Protein AF-A0A151R489-F1 (afdb_monomer)

Secondary structure (DSSP, 8-state):
-PPPEEEPS--EEEEEEEEEEEEE-SSSS--EEEEEEEEEEEEEEEEEETT--EEEEEEEEES--TTS-TT-HHHHHHT--TTTS-EEEEPPTT-EEE---

Foldseek 3Di:
DDWDKDWDPDKAWDDAFWKKKWDADPDPDGDTDIDIAGRKIKIWTWIATPVRDIDTWIKMKRQFQQPPDQPDPCCVVVVHGGRPGIDMDIDDPPMDMDDDD

Nearest PDB structures (foldseek):
  8sy3-assembly1_B  TM=8.499E-01  e=2.492E-07  Arachis hypogaea
  8sy2-assembly1_B  TM=8.465E-01  e=2.927E-07  Arachis hypogaea
  8sy2-assembly1_A  TM=8.536E-01  e=3.628E-07  Arachis hypogaea
  8sy3-assembly1_A  TM=8.586E-01  e=4.496E-07  Arachis hypogaea

Sequence (101 aa):
MSTKFLVKNGVKKLAEDKIIVCHPMNYPYVVFFCHEVLNTTAHFMPLEGEDGTRVKAVAVCHKDTSEWNPKHIFFQMLKIKPGTTPVCHMFPEGHLLWFAK

Mean predicted aligned error: 4.05 Å

Radius of gyration: 15.26 Å; Cα contacts (8 Å, |Δi|>4): 198; chains: 1; bounding box: 36×31×35 Å

Solvent-accessible surface area (backbone atoms only — not comparable to full-atom values): 5998 Å² total; per-residue (Å²): 136,82,88,56,69,44,82,47,86,76,62,40,81,72,41,62,38,57,36,36,43,27,41,68,48,100,55,102,55,100,44,67,56,68,48,80,41,62,52,23,33,34,27,41,36,36,30,36,31,87,88,66,52,73,46,86,44,41,36,38,33,34,58,59,34,56,90,46,66,77,83,39,67,66,33,68,76,69,72,51,59,57,50,72,57,62,52,70,46,73,59,62,89,84,47,46,81,48,64,81,131

Organism: Cajanus cajan (NCBI:txid3821)

pLDDT: mean 93.0, std 5.11, range [59.62, 96.38]

InterPro domains:
  IPR004873 BURP domain [PF03181] (4-99)
  IPR004873 BURP domain [PS51277] (1-101)
  IPR004873 BURP domain [SM01045] (1-101)
  IPR044816 BURP domain-containing protein [PTHR31236] (7-99)

Structure (mmCIF, N/CA/C/O backbone):
data_AF-A0A151R489-F1
#
_entry.id   AF-A0A151R489-F1
#
loop_
_atom_site.group_PDB
_atom_site.id
_atom_site.type_symbol
_atom_site.label_atom_id
_atom_site.label_alt_id
_atom_site.label_comp_id
_atom_site.label_asym_id
_atom_site.label_entity_id
_atom_site.label_seq_id
_atom_site.pdbx_PDB_ins_code
_atom_site.Cartn_x
_atom_site.Cartn_y
_atom_site.Cartn_z
_atom_site.occupancy
_atom_site.B_iso_or_equiv
_atom_site.auth_seq_id
_atom_site.auth_comp_id
_atom_site.auth_asym_id
_atom_site.auth_atom_id
_atom_site.pdbx_PDB_model_num
ATOM 1 N N . MET A 1 1 ? -23.460 13.288 0.076 1.00 59.62 1 MET A N 1
ATOM 2 C CA . MET A 1 1 ? -22.456 13.562 1.129 1.00 59.62 1 MET A CA 1
ATOM 3 C C . MET A 1 1 ? -21.534 12.358 1.206 1.00 59.62 1 MET A C 1
ATOM 5 O O . MET A 1 1 ? -22.044 11.249 1.181 1.00 59.62 1 MET A O 1
ATOM 9 N N . SER A 1 2 ? -20.214 12.549 1.219 1.00 77.94 2 SER A N 1
ATOM 10 C CA . SER A 1 2 ? -19.253 11.455 1.418 1.00 77.94 2 SER A CA 1
ATOM 11 C C . SER A 1 2 ? -19.012 11.250 2.913 1.00 77.94 2 SER A C 1
ATOM 13 O O . SER A 1 2 ? -18.645 12.210 3.593 1.00 77.94 2 SER A O 1
ATOM 15 N N . THR A 1 3 ? -19.189 10.030 3.418 1.00 83.69 3 THR A N 1
ATOM 16 C CA . THR A 1 3 ? -18.833 9.681 4.802 1.00 83.69 3 THR A CA 1
ATOM 17 C C . THR A 1 3 ? -17.327 9.838 4.996 1.00 83.69 3 THR A C 1
ATOM 19 O O . THR A 1 3 ? -16.539 9.294 4.219 1.00 83.69 3 THR A O 1
ATOM 22 N N . LYS A 1 4 ? -16.912 10.601 6.012 1.00 90.50 4 LYS A N 1
ATOM 23 C CA . LYS A 1 4 ? -15.498 10.733 6.375 1.00 90.50 4 LYS A CA 1
ATOM 24 C C . LYS A 1 4 ? -15.097 9.587 7.292 1.00 90.50 4 LYS A C 1
ATOM 26 O O . LYS A 1 4 ? -15.832 9.250 8.215 1.00 90.50 4 LYS A O 1
ATOM 31 N N . PHE A 1 5 ? -13.912 9.037 7.054 1.00 93.44 5 PHE A N 1
ATOM 32 C CA . PHE A 1 5 ? -13.309 8.001 7.883 1.00 93.44 5 PHE A CA 1
ATOM 33 C C . PHE A 1 5 ? -12.016 8.516 8.502 1.00 93.44 5 PHE A C 1
ATOM 35 O O . PHE A 1 5 ? -11.235 9.205 7.843 1.00 93.44 5 PHE A O 1
ATOM 42 N N . LEU A 1 6 ? -11.776 8.147 9.757 1.00 94.44 6 LEU A N 1
ATOM 43 C CA . LEU A 1 6 ? -10.538 8.443 10.468 1.00 94.44 6 LEU A CA 1
ATOM 44 C C . LEU A 1 6 ? -9.788 7.153 10.779 1.00 94.44 6 LEU A C 1
ATOM 46 O O . LEU A 1 6 ? -10.392 6.144 11.148 1.00 94.44 6 LEU A O 1
ATOM 50 N N . VAL A 1 7 ? -8.461 7.210 10.675 1.00 94.44 7 VAL A N 1
ATOM 51 C CA . VAL A 1 7 ? -7.584 6.136 11.149 1.00 94.44 7 VAL A CA 1
ATOM 52 C C . VAL A 1 7 ? -7.636 6.101 12.671 1.00 94.44 7 VAL A C 1
ATOM 54 O O . VAL A 1 7 ? -7.458 7.123 13.333 1.00 94.44 7 VAL A O 1
ATOM 57 N N . LYS A 1 8 ? -7.888 4.920 13.230 1.00 95.44 8 LYS A N 1
ATOM 58 C CA . LYS A 1 8 ? -7.920 4.697 14.677 1.00 95.44 8 LYS A CA 1
ATOM 59 C C . LYS A 1 8 ? -6.648 4.015 15.162 1.00 95.44 8 LYS A C 1
ATOM 61 O O . LYS A 1 8 ? -5.834 3.516 14.386 1.00 95.44 8 LYS A O 1
ATOM 66 N N . ASN A 1 9 ? -6.493 3.989 16.482 1.00 94.19 9 ASN A N 1
ATOM 67 C CA . ASN A 1 9 ? -5.409 3.265 17.136 1.00 94.19 9 ASN A CA 1
ATOM 68 C C . ASN A 1 9 ? -5.433 1.776 16.759 1.00 94.19 9 ASN A C 1
ATOM 70 O O . ASN A 1 9 ? -6.490 1.203 16.495 1.00 94.19 9 ASN A O 1
ATOM 74 N N . GLY A 1 10 ? -4.261 1.139 16.788 1.00 93.56 10 GLY A N 1
ATOM 75 C CA . GLY A 1 10 ? -4.120 -0.282 16.461 1.00 93.56 10 GLY A CA 1
ATOM 76 C C . GLY A 1 10 ? -3.679 -0.565 15.026 1.00 93.56 10 GLY A C 1
ATOM 77 O O . GLY A 1 10 ? -3.875 -1.685 14.554 1.00 93.56 10 GLY A O 1
ATOM 78 N N . VAL A 1 11 ? -3.067 0.413 14.350 1.00 95.69 11 VAL A N 1
ATOM 79 C CA . VAL A 1 11 ? -2.303 0.174 13.119 1.00 95.69 11 VAL A CA 1
ATOM 80 C C . VAL A 1 11 ? -1.195 -0.838 13.410 1.00 95.69 11 VAL A C 1
ATOM 82 O O . VAL A 1 11 ? -0.470 -0.704 14.397 1.00 95.69 11 VAL A O 1
ATOM 85 N N . LYS A 1 12 ? -1.080 -1.871 12.574 1.00 95.88 12 LYS A N 1
ATOM 86 C CA . LYS A 1 12 ? -0.101 -2.950 12.754 1.00 95.88 12 LYS A CA 1
ATOM 87 C C . LYS A 1 12 ? 0.558 -3.287 11.434 1.00 95.88 12 LYS A C 1
ATOM 89 O O . LYS A 1 12 ? -0.130 -3.508 10.442 1.00 95.88 12 LYS A O 1
ATOM 94 N N . LYS A 1 13 ? 1.880 -3.411 11.446 1.00 95.50 13 LYS A N 1
ATOM 95 C CA . LYS A 1 13 ? 2.622 -3.951 10.312 1.00 95.50 13 LYS A CA 1
ATOM 96 C C . LYS A 1 13 ? 2.250 -5.421 10.117 1.00 95.50 13 LYS A C 1
ATOM 98 O O . LYS A 1 13 ? 2.276 -6.193 11.071 1.00 95.50 13 LYS A O 1
ATOM 103 N N . LEU A 1 14 ? 1.878 -5.773 8.894 1.00 94.81 14 LEU A N 1
ATOM 104 C CA . LEU A 1 14 ? 1.535 -7.133 8.484 1.00 94.81 14 LEU A CA 1
ATOM 105 C C . LEU A 1 14 ? 2.708 -7.810 7.782 1.00 94.81 14 LEU A C 1
ATOM 107 O O . LEU A 1 14 ? 2.978 -8.973 8.048 1.00 94.81 14 LEU A O 1
ATOM 111 N N . ALA A 1 15 ? 3.400 -7.071 6.913 1.00 94.94 15 ALA A N 1
ATOM 112 C CA . ALA A 1 15 ? 4.473 -7.599 6.080 1.00 94.94 15 ALA A CA 1
ATOM 113 C C . ALA A 1 15 ? 5.554 -6.549 5.802 1.00 94.94 15 ALA A C 1
ATOM 115 O O . ALA A 1 15 ? 5.305 -5.337 5.879 1.00 94.94 15 ALA A O 1
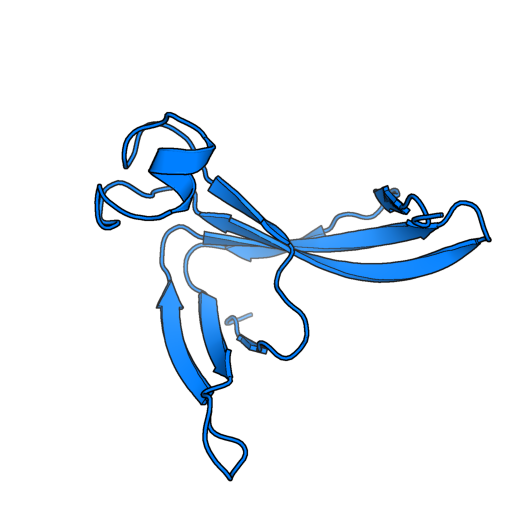ATOM 116 N N . GLU A 1 16 ? 6.743 -7.025 5.444 1.00 94.44 16 GLU A N 1
ATOM 117 C CA . GLU A 1 16 ? 7.876 -6.217 5.007 1.00 94.44 16 GLU A CA 1
ATOM 118 C C . GLU A 1 16 ? 8.610 -6.861 3.841 1.00 94.44 16 GLU A C 1
ATOM 120 O O . GLU A 1 16 ? 8.710 -8.080 3.756 1.00 94.44 16 GLU A O 1
ATOM 125 N N . ASP A 1 17 ? 9.186 -5.991 3.018 1.00 92.19 17 ASP A N 1
ATOM 126 C CA . ASP A 1 17 ? 10.058 -6.294 1.899 1.00 92.19 17 ASP A CA 1
ATOM 127 C C . ASP A 1 17 ? 9.305 -6.951 0.747 1.00 92.19 17 ASP A C 1
ATOM 129 O O . ASP A 1 17 ? 8.942 -6.252 -0.200 1.00 92.19 17 ASP A O 1
ATOM 133 N N . LYS A 1 18 ? 9.000 -8.246 0.857 1.00 93.00 18 LYS A N 1
ATOM 134 C CA . LYS A 1 18 ? 8.401 -9.034 -0.221 1.00 93.00 18 LYS A CA 1
ATOM 135 C C . LYS A 1 18 ? 6.925 -9.284 0.027 1.00 93.00 18 LYS A C 1
ATOM 137 O O . LYS A 1 18 ? 6.549 -9.986 0.967 1.00 93.00 18 LYS A O 1
ATOM 142 N N . ILE A 1 19 ? 6.089 -8.748 -0.854 1.00 94.12 19 ILE A N 1
ATOM 143 C CA . ILE A 1 19 ? 4.660 -9.058 -0.893 1.00 94.12 19 ILE A CA 1
ATOM 144 C C . ILE A 1 19 ? 4.252 -9.457 -2.308 1.00 94.12 19 ILE A C 1
ATOM 146 O O . ILE A 1 19 ? 4.757 -8.915 -3.285 1.00 94.12 19 ILE A O 1
ATOM 150 N N . ILE A 1 20 ? 3.307 -10.382 -2.430 1.00 94.88 20 ILE A N 1
ATOM 151 C CA . ILE A 1 20 ? 2.678 -10.720 -3.707 1.00 94.88 20 ILE A CA 1
ATOM 152 C C . ILE A 1 20 ? 1.349 -9.980 -3.766 1.00 94.88 20 ILE A C 1
ATOM 154 O O . ILE A 1 20 ? 0.485 -10.152 -2.903 1.00 94.88 20 ILE A O 1
ATOM 158 N N . VAL A 1 21 ? 1.184 -9.161 -4.797 1.00 93.94 21 VAL A N 1
ATOM 159 C CA . VAL A 1 21 ? -0.054 -8.434 -5.063 1.00 93.94 21 VAL A CA 1
ATOM 160 C C . VAL A 1 21 ? -0.730 -9.052 -6.273 1.00 93.94 21 VAL A C 1
ATOM 162 O O . VAL A 1 21 ? -0.095 -9.275 -7.297 1.00 93.94 21 VAL A O 1
ATOM 165 N N . CYS A 1 22 ? -2.029 -9.297 -6.164 1.00 95.31 22 CYS A N 1
ATOM 166 C CA . CYS A 1 22 ? -2.867 -9.797 -7.240 1.00 95.31 22 CYS A CA 1
ATOM 167 C C . CYS A 1 22 ? -3.940 -8.768 -7.591 1.00 95.31 22 CYS A C 1
ATOM 169 O O . CYS A 1 22 ? -4.710 -8.336 -6.729 1.00 95.31 22 CYS A O 1
ATOM 171 N N . HIS A 1 23 ? -4.003 -8.396 -8.865 1.00 93.94 23 HIS A N 1
ATOM 172 C CA . HIS A 1 23 ? -4.957 -7.439 -9.408 1.00 93.94 23 HIS A CA 1
ATOM 173 C C . HIS A 1 23 ? -6.052 -8.176 -10.192 1.00 93.94 23 HIS A C 1
ATOM 175 O O . HIS A 1 23 ? -5.712 -9.028 -11.017 1.00 93.94 23 HIS A O 1
ATOM 181 N N . PRO A 1 24 ? -7.344 -7.883 -9.961 1.00 95.38 24 PRO A N 1
ATOM 182 C CA . PRO A 1 24 ? -8.420 -8.447 -10.762 1.00 95.38 24 PRO A CA 1
ATOM 183 C C . PRO A 1 24 ? -8.311 -7.943 -12.203 1.00 95.38 24 PRO A C 1
ATOM 185 O O . PRO A 1 24 ? -8.086 -6.757 -12.453 1.00 95.38 24 PRO A O 1
ATOM 188 N N . MET A 1 25 ? -8.467 -8.855 -13.154 1.00 94.38 25 MET A N 1
ATOM 189 C CA . MET A 1 25 ? -8.436 -8.544 -14.578 1.00 94.38 25 MET A CA 1
ATOM 190 C C . MET A 1 25 ? -9.849 -8.286 -15.093 1.00 94.38 25 MET A C 1
ATOM 192 O O . MET A 1 25 ? -10.801 -8.944 -14.678 1.00 94.38 25 MET A O 1
ATOM 196 N N . ASN A 1 26 ? -9.985 -7.358 -16.042 1.00 92.25 26 ASN A N 1
A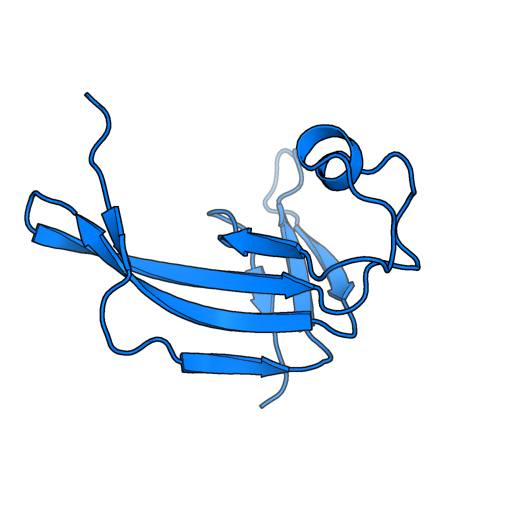TOM 197 C CA . ASN A 1 26 ? -11.245 -7.152 -16.751 1.00 92.25 26 ASN A CA 1
ATOM 198 C C . ASN A 1 26 ? -11.472 -8.303 -17.746 1.00 92.25 26 ASN A C 1
ATOM 200 O O . ASN A 1 26 ? -11.111 -8.208 -18.920 1.00 92.25 26 ASN A O 1
ATOM 204 N N . TYR A 1 27 ? -11.995 -9.419 -17.244 1.00 92.56 27 TYR A N 1
ATOM 205 C CA . TYR A 1 27 ? -12.210 -10.655 -17.987 1.00 92.56 27 TYR A CA 1
ATOM 206 C C . TYR A 1 27 ? -13.550 -11.293 -17.571 1.00 92.56 27 TYR A C 1
ATOM 208 O O . TYR A 1 27 ? -13.968 -11.101 -16.430 1.00 92.56 27 TYR A O 1
ATOM 216 N N . PRO A 1 28 ? -14.237 -12.068 -18.440 1.00 94.00 28 PRO A N 1
ATOM 217 C CA . PRO A 1 28 ? -15.541 -12.665 -18.110 1.00 94.00 28 PRO A CA 1
ATOM 218 C C . PRO A 1 28 ? -15.534 -13.652 -16.931 1.00 94.00 28 PRO A C 1
ATOM 220 O O . PRO A 1 28 ? -16.593 -14.033 -16.441 1.00 94.00 28 PRO A O 1
ATOM 223 N N . TYR A 1 29 ? -14.351 -14.076 -16.488 1.00 93.75 29 TYR A N 1
ATOM 224 C CA . TYR A 1 29 ? -14.145 -14.995 -15.373 1.00 93.75 29 TYR A CA 1
ATOM 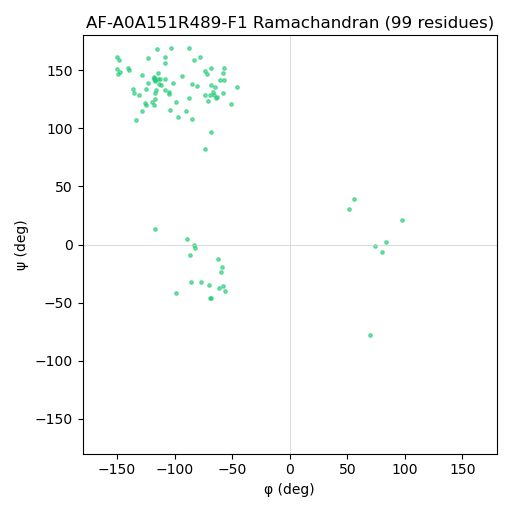225 C C . TYR A 1 29 ? -13.236 -14.356 -14.320 1.00 93.75 29 TYR A C 1
ATOM 227 O O . TYR A 1 29 ? -12.466 -13.445 -14.627 1.00 93.75 29 TYR A O 1
ATOM 235 N N . VAL A 1 30 ? -13.279 -14.877 -13.089 1.00 92.12 30 VAL A N 1
ATOM 236 C CA . VAL A 1 30 ? -12.427 -14.415 -11.984 1.00 92.12 30 VAL A CA 1
ATOM 237 C C . VAL A 1 30 ? -10.969 -14.782 -12.267 1.00 92.12 30 VAL A C 1
ATOM 239 O O . VAL A 1 30 ? -10.532 -15.903 -12.013 1.00 92.12 30 VAL A O 1
ATOM 242 N N . VAL A 1 31 ? -10.221 -13.826 -12.813 1.00 95.50 31 VAL A N 1
ATOM 243 C CA . VAL A 1 31 ? -8.799 -13.959 -13.140 1.00 95.50 31 VAL A CA 1
ATOM 244 C C . VAL A 1 31 ? -8.027 -12.845 -12.454 1.00 95.50 31 VAL A C 1
ATOM 246 O O . VAL A 1 31 ? -8.410 -11.676 -12.516 1.00 95.50 31 VAL A O 1
ATOM 249 N N . PHE A 1 32 ? -6.911 -13.216 -11.833 1.00 96.25 32 PHE A N 1
ATOM 250 C CA . PHE A 1 32 ? -6.004 -12.288 -11.179 1.00 96.25 32 PHE A CA 1
ATOM 251 C C . PHE A 1 32 ? -4.641 -12.292 -11.865 1.00 96.25 32 PHE A C 1
ATOM 253 O O . PHE A 1 32 ? -4.064 -13.353 -12.097 1.00 96.25 32 PHE A O 1
ATOM 260 N N . PHE A 1 33 ? -4.103 -11.107 -12.139 1.00 94.94 33 PHE A N 1
ATOM 261 C CA . PHE A 1 33 ? -2.692 -10.938 -12.466 1.00 94.94 33 PHE A CA 1
ATOM 262 C C . PHE A 1 33 ? -1.910 -10.695 -11.176 1.00 94.94 33 PHE A C 1
ATOM 264 O O . PHE A 1 33 ? -2.125 -9.682 -10.507 1.00 94.94 33 PHE A O 1
ATOM 271 N N . CYS A 1 34 ? -1.024 -11.625 -10.825 1.00 95.50 34 CYS A N 1
ATOM 272 C CA . CYS A 1 34 ? -0.213 -11.555 -9.615 1.00 95.50 34 CYS A CA 1
ATOM 273 C C . CYS A 1 34 ? 1.253 -11.266 -9.936 1.00 95.50 34 CYS A C 1
ATOM 275 O O . CYS A 1 34 ? 1.801 -11.806 -10.895 1.00 95.50 34 CYS A O 1
ATOM 277 N N . HIS A 1 35 ? 1.898 -10.460 -9.098 1.00 93.31 35 HIS A N 1
ATOM 278 C CA . HIS A 1 35 ? 3.323 -10.149 -9.191 1.00 93.31 35 HIS A CA 1
ATOM 279 C C . HIS A 1 35 ? 3.911 -9.863 -7.807 1.00 93.31 35 HIS A C 1
ATOM 281 O O . HIS A 1 35 ? 3.200 -9.433 -6.894 1.00 93.31 35 HIS A O 1
ATOM 287 N N . GLU A 1 36 ? 5.200 -10.157 -7.642 1.00 92.12 36 GLU A N 1
ATOM 288 C CA . GLU A 1 36 ? 5.951 -9.826 -6.430 1.00 92.12 36 GLU A CA 1
ATOM 289 C C . GLU A 1 36 ? 6.375 -8.357 -6.471 1.00 92.12 36 GLU A C 1
ATOM 291 O O . GLU A 1 36 ? 6.855 -7.861 -7.490 1.00 92.12 36 GLU A O 1
ATOM 296 N N . VAL A 1 37 ? 6.221 -7.676 -5.340 1.00 91.00 37 VAL A N 1
ATOM 297 C CA . VAL A 1 37 ? 6.694 -6.313 -5.129 1.00 91.00 37 VAL A CA 1
ATOM 298 C C . VAL A 1 37 ? 7.682 -6.332 -3.968 1.00 91.00 37 VAL A C 1
ATOM 300 O O . VAL A 1 37 ? 7.349 -6.773 -2.865 1.00 91.00 37 VAL A O 1
ATOM 303 N N . LEU A 1 38 ? 8.899 -5.863 -4.240 1.00 91.88 38 LEU A N 1
ATOM 304 C CA . LEU A 1 38 ? 9.989 -5.743 -3.271 1.00 91.88 38 LEU A CA 1
ATOM 305 C C . LEU A 1 38 ? 9.928 -4.402 -2.532 1.00 91.88 38 LEU A C 1
ATOM 307 O O . LEU A 1 38 ? 9.183 -3.499 -2.927 1.00 91.88 38 LEU A O 1
ATOM 311 N N . ASN A 1 39 ? 10.728 -4.248 -1.471 1.00 93.69 39 ASN A N 1
ATOM 312 C CA . ASN A 1 39 ? 10.851 -3.000 -0.713 1.00 93.69 39 ASN A CA 1
ATOM 313 C C . ASN A 1 39 ? 9.500 -2.410 -0.270 1.00 93.69 39 ASN A C 1
ATOM 315 O O . ASN A 1 39 ? 9.346 -1.193 -0.137 1.00 93.69 39 ASN A O 1
ATOM 319 N N . THR A 1 40 ? 8.502 -3.259 -0.031 1.00 94.62 40 THR A N 1
ATOM 320 C CA . THR A 1 40 ? 7.131 -2.829 0.250 1.00 94.62 40 THR A CA 1
ATOM 321 C C . THR A 1 40 ? 6.705 -3.267 1.641 1.00 94.62 40 THR A C 1
ATOM 323 O O . THR A 1 40 ? 7.094 -4.317 2.141 1.00 94.62 40 THR A O 1
ATOM 326 N N . THR A 1 41 ? 5.921 -2.438 2.326 1.00 95.94 41 THR A N 1
ATOM 327 C CA . THR A 1 41 ? 5.313 -2.807 3.613 1.00 95.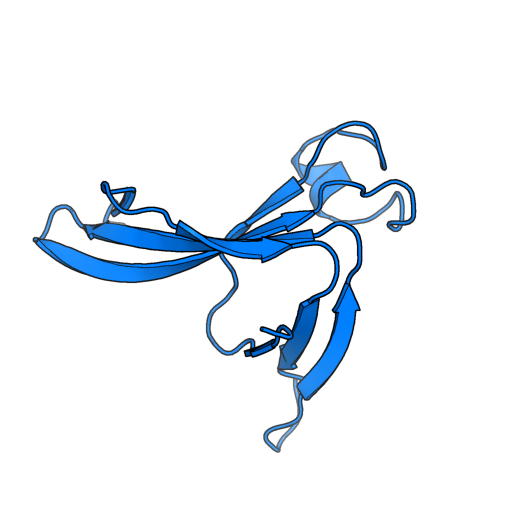94 41 THR A CA 1
ATOM 328 C C . THR A 1 41 ? 3.807 -2.784 3.509 1.00 95.94 41 THR A C 1
ATOM 330 O O . THR A 1 41 ? 3.246 -1.900 2.866 1.00 95.94 41 THR A O 1
ATOM 333 N N . ALA A 1 42 ? 3.164 -3.739 4.172 1.00 96.25 42 ALA A N 1
ATOM 334 C CA . ALA A 1 42 ? 1.719 -3.779 4.326 1.00 96.25 42 ALA A CA 1
ATOM 335 C C . ALA A 1 42 ? 1.362 -3.530 5.791 1.00 96.25 42 ALA A C 1
ATOM 337 O O . ALA A 1 42 ? 1.997 -4.084 6.691 1.00 96.25 42 ALA A O 1
ATOM 338 N N . HIS A 1 43 ? 0.337 -2.719 6.033 1.00 96.38 43 HIS A N 1
ATOM 339 C CA . HIS A 1 43 ? -0.126 -2.348 7.366 1.00 96.38 43 HIS A CA 1
ATOM 340 C C . HIS A 1 43 ? -1.631 -2.541 7.466 1.00 96.38 43 HIS A C 1
ATOM 342 O O . HIS A 1 43 ? -2.385 -2.018 6.651 1.00 96.38 43 HIS A O 1
ATOM 348 N N . PHE A 1 44 ? -2.079 -3.255 8.492 1.00 95.88 44 PHE A N 1
ATOM 349 C CA . PHE A 1 44 ? -3.470 -3.237 8.912 1.00 95.88 44 PHE A CA 1
ATOM 350 C C . PHE A 1 44 ? -3.803 -1.851 9.453 1.00 95.88 44 PHE A C 1
ATOM 352 O O . PHE A 1 44 ? -3.078 -1.335 10.307 1.00 95.88 44 PHE A O 1
ATOM 359 N N . MET A 1 45 ? -4.913 -1.280 8.994 1.00 95.50 45 MET A N 1
ATOM 360 C CA . MET A 1 45 ? -5.351 0.051 9.380 1.00 95.50 45 MET A CA 1
ATOM 361 C C . MET A 1 45 ? -6.847 0.051 9.725 1.00 95.50 45 MET A C 1
ATOM 363 O O . MET A 1 45 ? -7.686 -0.056 8.826 1.00 95.50 45 MET A O 1
ATOM 367 N N . PRO A 1 46 ? -7.207 0.153 11.017 1.00 96.00 46 PRO A N 1
ATOM 368 C CA . PRO A 1 46 ? -8.598 0.276 11.418 1.00 96.00 46 PRO A CA 1
ATOM 369 C C . PRO A 1 46 ? -9.105 1.684 11.097 1.00 96.00 46 PRO A C 1
ATOM 371 O O . PRO A 1 46 ? -8.490 2.682 11.479 1.00 96.00 46 PRO A O 1
ATOM 374 N N . LEU A 1 47 ? -10.239 1.751 10.410 1.00 95.12 47 LEU A N 1
ATOM 375 C CA . LEU A 1 47 ? -10.944 2.987 10.098 1.00 95.12 47 LEU A CA 1
ATOM 376 C C . LEU A 1 47 ? -12.290 3.018 10.816 1.00 95.12 47 LEU A C 1
ATOM 378 O O . LEU A 1 47 ? -12.937 1.982 10.975 1.00 95.12 47 LEU A O 1
ATOM 382 N N . GLU A 1 48 ? -12.738 4.208 11.196 1.00 96.12 48 GLU A N 1
ATOM 383 C CA . GLU A 1 48 ? -14.079 4.432 11.741 1.00 96.12 48 GLU A CA 1
ATOM 384 C C . GLU A 1 48 ? -14.692 5.675 11.094 1.00 96.12 48 GLU A C 1
ATOM 386 O O . GLU A 1 48 ? -14.032 6.717 10.997 1.00 96.12 48 GLU A O 1
ATOM 391 N N . GLY A 1 49 ? -15.926 5.533 10.618 1.00 95.06 49 GLY A N 1
ATOM 392 C CA . GLY A 1 49 ? -16.737 6.60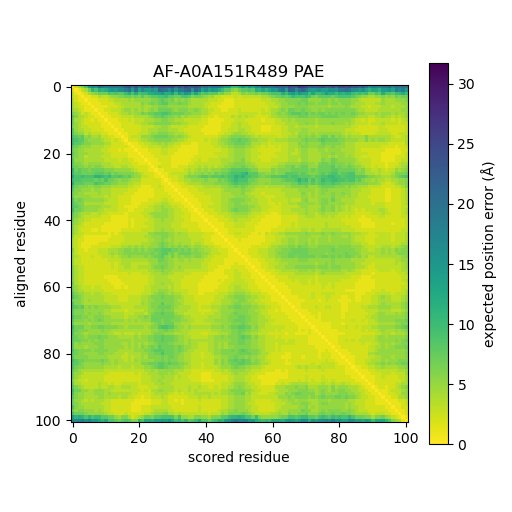6 10.060 1.00 95.06 49 GLY A CA 1
ATOM 393 C C . GLY A 1 49 ? -17.357 7.479 11.148 1.00 95.06 49 GLY A C 1
ATOM 394 O O . GLY A 1 49 ? -17.471 7.069 12.303 1.00 95.06 49 GLY A O 1
ATOM 395 N N . GLU A 1 50 ? -17.788 8.685 10.778 1.00 94.75 50 GLU A N 1
ATOM 396 C CA . GLU A 1 50 ? -18.528 9.592 11.679 1.00 94.75 50 GLU A CA 1
ATOM 397 C C . GLU A 1 50 ? -19.852 8.983 12.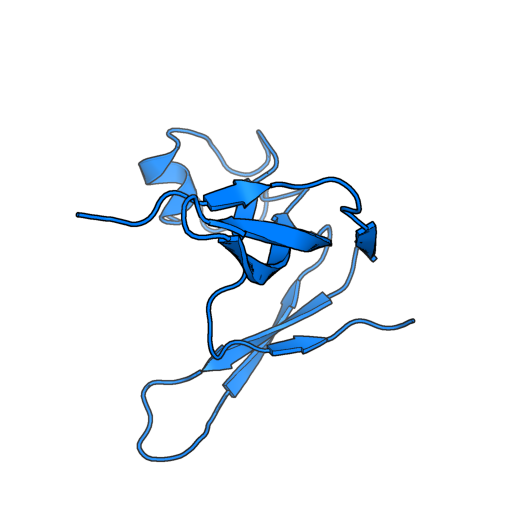187 1.00 94.75 50 GLU A C 1
ATOM 399 O O . GLU A 1 50 ? -20.332 9.348 13.256 1.00 94.75 50 GLU A O 1
ATOM 404 N N . ASP A 1 51 ? -20.409 8.019 11.452 1.00 93.62 51 ASP A N 1
ATOM 405 C CA . ASP A 1 51 ? -21.602 7.233 11.793 1.00 93.62 51 ASP A CA 1
ATOM 406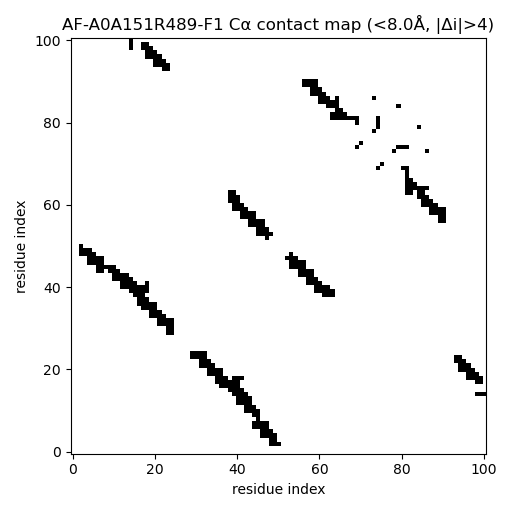 C C . ASP A 1 51 ? -21.312 6.032 12.719 1.00 93.62 51 ASP A C 1
ATOM 408 O O . ASP A 1 51 ? -22.223 5.286 13.075 1.00 93.62 51 ASP A O 1
ATOM 412 N N . GLY A 1 52 ? -20.048 5.822 13.102 1.00 93.75 52 GLY A N 1
ATOM 413 C CA . GLY A 1 52 ? -19.599 4.677 13.895 1.00 93.75 52 GLY A CA 1
ATOM 414 C C . GLY A 1 52 ? -19.307 3.412 13.079 1.00 93.75 52 GLY A C 1
ATOM 415 O O . GLY A 1 52 ? -18.919 2.394 13.660 1.00 93.75 52 GLY A O 1
ATOM 416 N N . THR A 1 53 ? -19.439 3.448 11.748 1.00 95.19 53 THR A N 1
ATOM 417 C CA . THR A 1 53 ? -19.104 2.313 10.879 1.00 95.19 53 THR A CA 1
ATOM 418 C C . THR A 1 53 ? -17.613 2.004 10.968 1.00 95.19 53 THR A C 1
ATOM 420 O O . THR A 1 53 ? -16.775 2.870 10.725 1.00 95.19 53 THR A O 1
ATOM 423 N N . ARG A 1 54 ? -17.250 0.753 11.272 1.00 94.25 54 ARG A N 1
ATOM 424 C CA . ARG A 1 54 ? -15.848 0.319 11.383 1.00 94.25 54 ARG A CA 1
ATOM 425 C C . ARG A 1 54 ? -15.424 -0.508 10.183 1.00 94.25 54 ARG A C 1
ATOM 427 O O . ARG A 1 54 ? -16.062 -1.505 9.860 1.00 94.25 54 ARG A O 1
ATOM 434 N N . VAL A 1 55 ? -14.298 -0.138 9.581 1.00 92.75 55 VAL A N 1
ATOM 435 C CA . VAL A 1 55 ? -13.739 -0.805 8.400 1.00 92.75 55 VAL A CA 1
ATOM 436 C C . VAL A 1 55 ? -12.317 -1.267 8.691 1.00 92.75 55 VAL A C 1
ATOM 438 O O . VAL A 1 55 ? -11.522 -0.576 9.328 1.00 92.75 55 VAL A O 1
ATOM 441 N N . LYS A 1 56 ? -11.991 -2.469 8.218 1.00 93.19 56 LYS A N 1
ATOM 442 C CA . LYS A 1 56 ? -10.636 -3.017 8.243 1.00 93.19 56 LYS A CA 1
ATOM 443 C C . LYS A 1 56 ? -9.998 -2.761 6.887 1.00 93.19 56 LYS A C 1
ATOM 445 O O . LYS A 1 56 ? -10.401 -3.380 5.910 1.00 93.19 56 LYS A O 1
ATOM 450 N N . ALA A 1 57 ? -9.022 -1.866 6.835 1.00 94.50 57 ALA A N 1
ATOM 451 C CA . ALA A 1 57 ? -8.274 -1.588 5.620 1.00 94.50 57 ALA A CA 1
ATOM 452 C C . ALA A 1 57 ? -6.851 -2.145 5.715 1.00 94.50 57 ALA A C 1
ATOM 454 O O . ALA A 1 57 ? -6.325 -2.400 6.803 1.00 94.50 57 ALA A O 1
ATOM 455 N N . VAL A 1 58 ? -6.222 -2.300 4.555 1.00 95.75 58 VAL A N 1
ATOM 456 C CA . VAL A 1 58 ? -4.783 -2.524 4.444 1.00 95.75 58 VAL A CA 1
ATOM 457 C C . VAL A 1 58 ? -4.197 -1.337 3.696 1.00 95.75 58 VAL A C 1
ATOM 459 O O . VAL A 1 58 ? -4.707 -0.957 2.647 1.00 95.75 58 VAL A O 1
ATOM 462 N N . ALA A 1 59 ? -3.140 -0.743 4.234 1.00 95.50 59 ALA A N 1
ATOM 463 C CA . ALA A 1 59 ? -2.319 0.228 3.527 1.00 95.50 59 ALA A CA 1
ATOM 464 C C . ALA A 1 59 ? -1.042 -0.458 3.046 1.00 95.50 59 ALA A C 1
ATOM 466 O O . ALA A 1 59 ? -0.440 -1.240 3.784 1.00 95.50 59 ALA A O 1
ATOM 467 N N . VAL A 1 60 ? -0.620 -0.148 1.827 1.00 95.50 60 VAL A N 1
ATOM 468 C CA . VAL A 1 60 ? 0.669 -0.573 1.283 1.00 95.50 60 VAL A CA 1
ATOM 469 C C . VAL A 1 60 ? 1.551 0.646 1.072 1.00 95.50 60 VAL A C 1
ATOM 471 O O . VAL A 1 60 ? 1.080 1.690 0.628 1.00 95.50 60 VAL A O 1
ATOM 474 N N . CYS A 1 61 ? 2.824 0.515 1.415 1.00 95.31 61 CYS A N 1
ATOM 475 C CA . CYS A 1 61 ? 3.832 1.554 1.266 1.00 95.31 61 CYS A CA 1
ATOM 476 C C . CYS A 1 61 ? 5.033 0.987 0.521 1.00 95.31 61 CYS A C 1
ATOM 478 O O . CYS A 1 61 ? 5.735 0.125 1.055 1.00 95.31 61 CYS A O 1
ATOM 480 N N . HIS A 1 62 ? 5.270 1.507 -0.676 1.00 94.56 62 HIS A N 1
ATOM 481 C CA . HIS A 1 62 ? 6.417 1.204 -1.524 1.00 94.56 62 HIS A CA 1
ATOM 482 C C . HIS A 1 62 ? 7.571 2.103 -1.084 1.00 94.56 62 HIS A C 1
ATOM 484 O O . HIS A 1 62 ? 7.501 3.321 -1.267 1.00 94.56 62 HIS A O 1
ATOM 490 N N . LYS A 1 63 ? 8.588 1.537 -0.426 1.00 95.19 63 LYS A N 1
ATOM 491 C CA . LYS A 1 63 ? 9.699 2.313 0.156 1.00 95.19 63 LYS A CA 1
ATOM 492 C C . LYS A 1 63 ? 10.698 2.772 -0.892 1.00 95.19 63 LYS A C 1
ATOM 494 O O . LYS A 1 63 ? 11.277 3.842 -0.737 1.00 95.19 63 LYS A O 1
ATOM 499 N N . ASP A 1 64 ? 10.875 1.969 -1.934 1.00 93.56 64 ASP A N 1
ATOM 500 C CA . ASP A 1 64 ? 11.718 2.289 -3.072 1.00 93.56 64 ASP A CA 1
ATOM 501 C C . ASP A 1 64 ? 10.902 2.176 -4.358 1.00 93.56 64 ASP A C 1
ATOM 503 O O . ASP A 1 64 ? 10.327 1.135 -4.671 1.00 93.56 64 ASP A O 1
ATOM 507 N N . THR A 1 65 ? 10.822 3.290 -5.074 1.00 93.94 65 THR A N 1
ATOM 508 C CA . THR A 1 65 ? 10.108 3.412 -6.347 1.00 93.94 65 THR A CA 1
ATOM 509 C C . THR A 1 65 ? 11.062 3.754 -7.490 1.00 93.94 65 THR A C 1
ATOM 511 O O . THR A 1 65 ? 10.605 4.179 -8.546 1.00 93.94 65 THR A O 1
ATOM 514 N N . SER A 1 66 ? 12.379 3.627 -7.288 1.00 94.56 66 SER A N 1
ATOM 515 C CA . SER A 1 66 ? 13.423 3.981 -8.264 1.00 94.56 66 SER A CA 1
ATOM 516 C C . SER A 1 66 ? 13.257 3.259 -9.604 1.00 94.56 66 SER A C 1
ATOM 518 O O . SER A 1 66 ? 13.374 3.888 -10.653 1.00 94.56 66 SER A O 1
ATOM 520 N N . GLU A 1 67 ? 12.880 1.982 -9.557 1.00 91.62 67 GLU A N 1
ATOM 521 C CA . GLU A 1 67 ? 12.663 1.116 -10.725 1.00 91.62 67 GLU A CA 1
ATOM 522 C C . GLU A 1 67 ? 11.275 1.277 -11.372 1.00 91.62 67 GLU A C 1
ATOM 524 O O . GLU A 1 67 ? 10.956 0.638 -12.377 1.00 91.62 67 GLU A O 1
ATOM 529 N N . TRP A 1 68 ? 10.393 2.105 -10.803 1.00 91.81 68 TRP A N 1
ATOM 530 C CA . TRP A 1 68 ? 9.063 2.302 -11.373 1.00 91.81 68 TRP A CA 1
ATOM 531 C C . TRP A 1 68 ? 9.141 3.143 -12.643 1.00 91.81 68 TRP A C 1
ATOM 533 O O . TRP A 1 68 ? 9.946 4.066 -12.762 1.00 91.81 68 TRP A O 1
ATOM 543 N N . ASN A 1 69 ? 8.218 2.888 -13.574 1.00 93.06 69 ASN A N 1
ATOM 544 C CA . ASN A 1 69 ? 8.084 3.689 -14.786 1.00 93.06 69 ASN A CA 1
ATOM 545 C C . ASN A 1 69 ? 7.996 5.190 -14.425 1.00 93.06 69 ASN A C 1
ATOM 547 O O . ASN A 1 69 ? 7.045 5.583 -13.749 1.00 93.06 69 ASN A O 1
ATOM 551 N N . PRO A 1 70 ? 8.900 6.062 -14.911 1.00 94.19 70 PRO A N 1
ATOM 552 C CA . PRO A 1 70 ? 8.865 7.493 -14.602 1.00 94.19 70 PRO A CA 1
ATOM 553 C C . PRO A 1 70 ? 7.567 8.199 -15.021 1.00 94.19 70 PRO A C 1
ATOM 555 O O . PRO A 1 70 ? 7.246 9.267 -14.507 1.00 94.19 70 PRO A O 1
ATOM 558 N N . LYS A 1 71 ? 6.797 7.604 -15.942 1.00 95.19 71 LYS A N 1
ATOM 559 C CA . LYS A 1 71 ? 5.473 8.080 -16.363 1.00 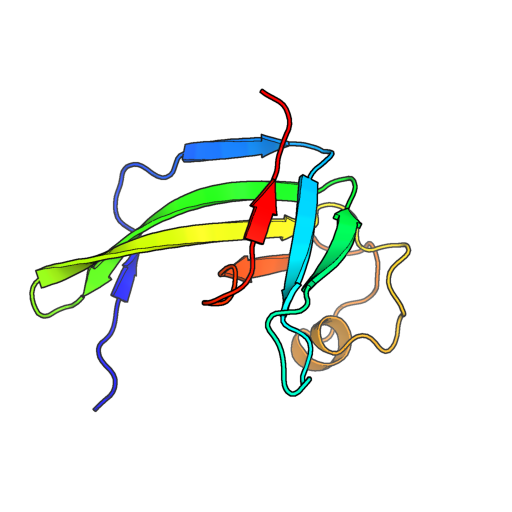95.19 71 LYS A CA 1
ATOM 560 C C . LYS A 1 71 ? 4.325 7.512 -15.517 1.00 95.19 71 LYS A C 1
ATOM 562 O O . LYS A 1 71 ? 3.171 7.769 -15.854 1.00 95.19 71 LYS A O 1
ATOM 567 N N . HIS A 1 72 ? 4.602 6.755 -14.452 1.00 91.94 72 HIS A N 1
ATOM 568 C CA . HIS A 1 72 ? 3.586 6.190 -13.564 1.00 91.94 72 HIS A CA 1
ATOM 569 C C . HIS A 1 72 ? 2.692 7.292 -12.977 1.00 91.94 72 HIS A C 1
ATOM 571 O O . HIS A 1 72 ? 3.160 8.373 -12.613 1.00 91.94 72 HIS A O 1
ATOM 577 N N . ILE A 1 73 ? 1.394 7.008 -12.861 1.00 92.12 73 ILE A N 1
ATOM 578 C CA . ILE A 1 73 ? 0.368 8.002 -12.516 1.00 92.12 73 ILE A CA 1
ATOM 579 C C . ILE A 1 73 ? 0.637 8.699 -11.171 1.00 92.12 73 ILE A C 1
ATOM 581 O O . ILE A 1 73 ? 0.431 9.904 -11.045 1.00 92.12 73 ILE A O 1
ATOM 585 N N . PHE A 1 74 ? 1.183 7.977 -10.188 1.00 91.88 74 PHE A N 1
ATOM 586 C CA . PHE A 1 74 ? 1.540 8.548 -8.885 1.00 91.88 74 PHE A CA 1
ATOM 587 C C . 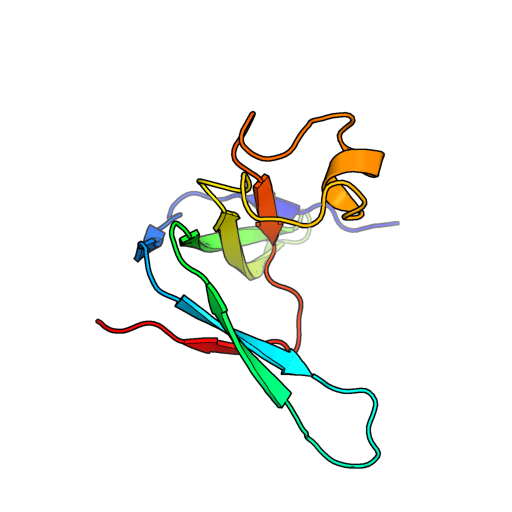PHE A 1 74 ? 2.586 9.662 -8.983 1.00 91.88 74 PHE A C 1
ATOM 589 O O . PHE A 1 74 ? 2.464 10.660 -8.280 1.00 91.88 74 PHE A O 1
ATOM 596 N N . PHE A 1 75 ? 3.567 9.551 -9.881 1.00 94.81 75 PHE A N 1
ATOM 597 C CA . PHE A 1 75 ? 4.585 10.589 -10.064 1.00 94.81 75 PHE A CA 1
ATOM 598 C C . PHE A 1 75 ? 4.003 11.852 -10.697 1.00 94.81 75 PHE A C 1
ATOM 600 O O . PHE A 1 75 ? 4.366 12.963 -10.315 1.00 94.81 75 PHE A O 1
ATOM 607 N N . GLN A 1 76 ? 3.031 11.691 -11.597 1.00 93.31 76 GLN A N 1
ATOM 608 C CA . GLN A 1 76 ? 2.318 12.811 -12.208 1.00 93.31 76 GLN A CA 1
ATOM 609 C C . GLN A 1 76 ? 1.416 13.529 -11.194 1.00 93.31 76 GLN A C 1
ATOM 611 O O . GLN A 1 76 ? 1.444 14.755 -11.103 1.00 93.31 76 GLN A O 1
ATOM 616 N N . MET A 1 77 ? 0.649 12.770 -10.402 1.00 93.06 77 MET A N 1
ATOM 617 C CA . MET A 1 77 ? -0.277 13.316 -9.403 1.00 93.06 77 MET A CA 1
ATOM 618 C C . MET A 1 77 ? 0.450 13.989 -8.236 1.00 93.06 77 MET A C 1
ATOM 620 O O . MET A 1 77 ? 0.081 15.088 -7.830 1.00 93.06 77 MET A O 1
ATOM 624 N N . LEU A 1 78 ? 1.484 13.336 -7.700 1.00 92.38 78 LEU A N 1
ATOM 625 C CA . LEU A 1 78 ? 2.212 13.814 -6.522 1.00 92.38 78 LEU A CA 1
ATOM 626 C C . LEU A 1 78 ? 3.341 14.793 -6.874 1.00 92.38 78 LEU A C 1
ATOM 628 O O . LEU A 1 78 ? 3.905 15.407 -5.974 1.00 92.38 78 LEU A O 1
ATOM 632 N N . LYS A 1 79 ? 3.661 14.965 -8.166 1.00 94.44 79 LYS A N 1
ATOM 633 C CA . LYS A 1 79 ? 4.764 15.810 -8.663 1.00 94.44 79 LYS A CA 1
ATOM 634 C C . LYS A 1 79 ? 6.129 15.435 -8.065 1.00 94.44 79 LYS A C 1
ATOM 636 O O . LYS A 1 79 ? 6.954 16.298 -7.774 1.00 94.44 79 LYS A O 1
ATOM 641 N N . ILE A 1 80 ? 6.364 14.136 -7.907 1.00 94.88 80 ILE A N 1
ATOM 642 C CA . ILE A 1 80 ? 7.611 13.549 -7.392 1.00 94.88 80 ILE A CA 1
ATOM 643 C C . ILE A 1 80 ? 8.295 12.720 -8.484 1.00 94.88 80 ILE A C 1
ATOM 645 O O . ILE A 1 80 ? 7.692 12.417 -9.512 1.00 94.88 80 ILE A O 1
ATOM 649 N N . LYS A 1 81 ? 9.552 12.330 -8.257 1.00 95.06 81 LYS A N 1
ATOM 650 C CA . LYS A 1 81 ? 10.314 11.458 -9.165 1.00 95.06 81 LYS A CA 1
ATOM 651 C C . LYS A 1 81 ? 10.490 10.053 -8.566 1.00 95.06 81 LYS A C 1
ATOM 653 O O . LYS A 1 81 ? 10.490 9.935 -7.336 1.00 95.06 81 LYS A O 1
ATOM 658 N N . PRO A 1 82 ? 10.702 9.018 -9.400 1.00 95.62 82 PRO A N 1
ATOM 659 C CA . PRO A 1 82 ? 11.104 7.688 -8.937 1.00 95.62 82 PRO A CA 1
ATOM 660 C C . PRO A 1 82 ? 12.233 7.742 -7.899 1.00 95.62 82 PRO A C 1
ATOM 662 O O . PRO A 1 82 ? 13.176 8.519 -8.053 1.00 95.62 82 PRO A O 1
ATOM 665 N N . GLY A 1 83 ? 12.117 6.954 -6.827 1.00 94.38 83 GLY A N 1
ATOM 666 C CA . GLY A 1 83 ? 13.165 6.790 -5.809 1.00 94.38 83 GLY A CA 1
ATOM 667 C C . GLY A 1 83 ? 13.357 7.972 -4.850 1.00 94.38 83 GLY A C 1
ATOM 668 O O . GLY A 1 83 ? 14.189 7.894 -3.954 1.00 94.38 83 GLY A O 1
ATOM 669 N N . THR A 1 84 ? 12.605 9.069 -5.001 1.00 94.56 84 THR A N 1
ATOM 670 C CA . THR A 1 84 ? 12.793 10.263 -4.148 1.00 94.56 84 THR A CA 1
ATOM 671 C C . THR A 1 84 ? 12.024 10.212 -2.834 1.00 94.56 84 THR A C 1
ATOM 673 O O . THR A 1 84 ? 12.484 10.748 -1.830 1.00 94.56 84 THR A O 1
ATOM 676 N N . THR A 1 85 ? 10.853 9.579 -2.827 1.00 92.88 85 THR A N 1
ATOM 677 C CA . THR A 1 85 ? 10.024 9.422 -1.631 1.00 92.88 85 THR A CA 1
ATOM 678 C C . THR A 1 85 ? 9.267 8.099 -1.688 1.00 92.88 85 THR A C 1
ATOM 680 O O . THR A 1 85 ? 8.885 7.661 -2.781 1.00 92.88 85 THR A O 1
ATOM 683 N N . PRO A 1 86 ? 8.992 7.474 -0.530 1.00 93.88 86 PRO A N 1
ATOM 684 C CA . PRO A 1 86 ? 8.047 6.374 -0.452 1.00 93.88 86 PRO A CA 1
ATOM 685 C C . PRO A 1 86 ? 6.667 6.793 -0.958 1.00 93.88 86 PRO A C 1
ATOM 687 O O . PRO A 1 86 ? 6.241 7.935 -0.758 1.00 93.88 86 PRO A O 1
ATOM 690 N N . VAL A 1 87 ? 5.950 5.850 -1.565 1.00 94.00 87 VAL A N 1
ATOM 691 C CA . VAL A 1 87 ? 4.560 6.043 -1.986 1.00 94.00 87 VAL A CA 1
ATOM 692 C C . VAL A 1 87 ? 3.670 5.065 -1.236 1.00 94.00 87 VAL A C 1
ATOM 694 O O . VAL A 1 87 ? 3.832 3.853 -1.351 1.00 94.00 87 VAL A O 1
ATOM 697 N N . CYS A 1 88 ? 2.715 5.599 -0.477 1.00 93.62 88 CYS A N 1
ATOM 698 C CA . CYS A 1 88 ? 1.739 4.819 0.274 1.00 93.62 88 CYS A CA 1
ATOM 699 C C . CYS A 1 88 ? 0.334 5.005 -0.291 1.00 93.62 88 CYS A C 1
ATOM 701 O O . CYS A 1 88 ? -0.050 6.117 -0.652 1.00 93.62 88 CYS A O 1
ATOM 703 N N . HIS A 1 89 ? -0.455 3.936 -0.311 1.00 93.31 89 HIS A N 1
ATOM 704 C CA . HIS A 1 89 ? -1.866 4.000 -0.667 1.00 93.31 89 HIS A CA 1
ATOM 705 C C . HIS A 1 89 ? -2.676 2.918 0.049 1.00 93.31 89 HIS A C 1
ATOM 707 O O . HIS A 1 89 ? -2.144 1.914 0.526 1.00 93.31 89 HIS A O 1
ATOM 713 N N . MET A 1 90 ? -3.991 3.118 0.104 1.00 91.62 90 MET A N 1
ATOM 714 C CA . MET A 1 90 ? -4.915 2.071 0.525 1.00 91.62 90 MET A CA 1
ATOM 715 C C . MET A 1 90 ? -4.948 0.961 -0.514 1.00 91.62 90 MET A C 1
ATOM 717 O O . MET A 1 90 ? -4.960 1.224 -1.720 1.00 91.62 90 MET A O 1
ATOM 721 N N . PHE A 1 91 ? -4.945 -0.279 -0.048 1.00 93.44 91 PHE A N 1
ATOM 722 C CA . PHE A 1 91 ? -5.067 -1.435 -0.911 1.00 93.44 91 PHE A CA 1
ATOM 723 C C . PHE A 1 91 ? -6.504 -1.509 -1.454 1.00 93.44 91 PHE A C 1
ATOM 725 O O . PHE A 1 91 ? -7.437 -1.476 -0.646 1.00 93.44 91 PHE A O 1
ATOM 732 N N . PRO A 1 92 ? -6.710 -1.540 -2.784 1.00 90.94 92 PRO A N 1
ATOM 733 C CA . PRO A 1 92 ? -8.052 -1.442 -3.345 1.00 90.94 92 PRO A CA 1
ATOM 734 C C . PRO A 1 92 ? -8.910 -2.673 -3.037 1.00 90.94 92 PRO A C 1
ATOM 736 O O . PRO A 1 92 ? -8.406 -3.788 -2.891 1.00 90.94 92 PRO A O 1
ATOM 739 N N . GLU A 1 93 ? -10.223 -2.467 -2.982 1.00 89.12 93 GLU A N 1
ATOM 740 C CA . GLU A 1 93 ? -11.191 -3.550 -2.818 1.00 89.12 93 GLU A CA 1
ATOM 741 C C . GLU A 1 93 ? -11.103 -4.557 -3.975 1.00 89.12 93 GLU A C 1
ATOM 743 O O . GLU A 1 93 ? -10.889 -4.188 -5.128 1.00 89.12 93 GLU A O 1
ATOM 748 N N . GLY A 1 94 ? -11.250 -5.846 -3.660 1.00 90.31 94 GLY A N 1
ATOM 749 C CA . GLY A 1 94 ? -11.214 -6.928 -4.646 1.00 90.31 94 GLY A CA 1
ATOM 750 C C . GLY A 1 94 ? -9.812 -7.351 -5.090 1.00 90.31 94 GLY A C 1
ATOM 751 O O . GLY A 1 94 ? -9.691 -8.354 -5.781 1.00 90.31 94 GLY A O 1
ATOM 752 N N . HIS A 1 95 ? -8.750 -6.652 -4.681 1.00 94.31 95 HIS A N 1
ATOM 753 C CA . HIS A 1 95 ? -7.373 -7.110 -4.873 1.00 94.31 95 HIS A CA 1
ATOM 754 C C . HIS A 1 95 ? -6.966 -8.081 -3.757 1.00 94.31 95 HIS A C 1
ATOM 756 O O . HIS A 1 95 ? -7.538 -8.062 -2.665 1.00 94.31 95 HIS A O 1
ATOM 762 N N . LEU A 1 96 ? -5.947 -8.912 -4.002 1.00 94.88 96 LEU A N 1
ATOM 763 C CA . LEU A 1 96 ? -5.409 -9.839 -2.996 1.00 94.88 96 LEU A CA 1
ATOM 764 C C . LEU A 1 96 ? -3.955 -9.503 -2.672 1.00 94.88 96 LEU A C 1
ATOM 766 O O . LEU A 1 96 ? -3.174 -9.185 -3.568 1.00 94.88 96 LEU A O 1
ATOM 770 N N . LEU A 1 97 ? -3.594 -9.609 -1.396 1.00 94.12 97 LEU A N 1
ATOM 771 C CA . LEU A 1 97 ? -2.237 -9.395 -0.903 1.00 94.12 97 LEU A CA 1
ATOM 772 C C . LEU A 1 97 ? -1.799 -10.631 -0.120 1.00 94.12 97 LEU A C 1
ATOM 774 O O . LEU A 1 97 ? -2.442 -11.008 0.858 1.00 94.12 97 LEU A O 1
ATOM 778 N N . TRP A 1 98 ? -0.697 -11.238 -0.551 1.00 93.50 98 TRP A N 1
ATOM 779 C CA . TRP A 1 98 ? -0.084 -12.399 0.086 1.00 93.50 98 TRP A CA 1
ATOM 780 C C . TRP A 1 98 ? 1.318 -12.040 0.566 1.00 93.50 98 TRP A C 1
ATOM 782 O O . TRP A 1 98 ? 2.040 -11.284 -0.081 1.00 93.50 98 TRP A O 1
ATOM 792 N N . PHE A 1 99 ? 1.709 -12.580 1.711 1.00 92.38 99 PHE A N 1
ATOM 793 C CA . PHE A 1 99 ? 3.031 -12.385 2.292 1.00 92.38 99 PHE A CA 1
ATOM 794 C C . PHE A 1 99 ? 3.421 -13.634 3.075 1.00 92.38 99 PHE A C 1
ATOM 796 O O . PHE A 1 99 ? 2.559 -14.314 3.638 1.00 92.38 99 PHE A O 1
ATOM 803 N N . ALA A 1 100 ? 4.715 -13.946 3.085 1.00 84.56 100 ALA A N 1
ATOM 804 C CA . ALA A 1 100 ? 5.244 -14.993 3.946 1.00 84.56 100 ALA A CA 1
ATOM 805 C C . ALA A 1 100 ? 5.233 -14.511 5.404 1.00 84.56 100 ALA A C 1
ATOM 807 O O . ALA A 1 100 ? 5.387 -13.316 5.671 1.00 84.56 100 ALA A O 1
ATOM 808 N N . LYS A 1 101 ? 5.010 -15.443 6.329 1.00 64.12 101 LYS A N 1
ATOM 809 C CA . LYS A 1 101 ? 5.016 -15.183 7.767 1.00 64.12 101 LYS A CA 1
ATOM 810 C C . LYS A 1 101 ? 6.383 -15.475 8.365 1.00 64.12 101 LYS A C 1
ATOM 812 O O . LYS A 1 101 ? 6.991 -16.474 7.925 1.00 64.12 101 LYS A O 1
#